Protein AF-X0Y0Y4-F1 (afdb_monomer)

Solvent-accessible surface area (backbone atoms only — not comparable to full-atom values): 5063 Å² total; per-residue (Å²): 108,72,67,56,55,52,51,52,52,54,49,50,54,50,53,56,53,49,54,54,49,59,39,63,70,38,68,92,44,43,68,62,48,50,50,53,52,51,51,52,50,52,51,51,51,52,50,48,51,53,54,44,50,51,36,47,73,76,65,34,72,67,57,36,52,52,50,55,51,50,51,52,53,53,50,50,51,52,44,69,75,66,62,75,76,79,81,74,124

InterPro domains:
  IPR011701 Major facilitator superfamily [PF07690] (1-86)
  IPR020846 Major facilitator superfamily domain [PS50850] (1-89)
  IPR036259 MFS transporter superfamily [G3DSA:1.20.1250.20] (1-89)
  IPR036259 MFS transporter superfamily [SSF103473] (1-85)

Mean predicted aligned error: 4.73 Å

Secondary structure (DSSP, 8-state):
-HHHHHHHHHHHHHHHHHHHHHHHH-GGGHHHHHHHHHHHHHHHHHHHHHHHHHHHHHS-HHHHHHHHHHHHHHHHHHHHHHPPPTT--

Organism: NCBI:txid412755

Structure (mmCIF, N/CA/C/O backbone):
data_AF-X0Y0Y4-F1
#
_entry.id   AF-X0Y0Y4-F1
#
loop_
_atom_site.group_PDB
_atom_site.id
_atom_site.type_symbol
_atom_site.label_atom_id
_atom_site.label_alt_id
_atom_site.label_comp_id
_atom_site.label_asym_id
_atom_site.label_entity_id
_atom_site.label_seq_id
_atom_site.pdbx_PDB_ins_code
_atom_site.Cartn_x
_atom_site.Cartn_y
_atom_site.Cartn_z
_atom_site.occupancy
_atom_site.B_iso_or_equiv
_atom_site.auth_seq_id
_atom_site.auth_comp_id
_atom_site.auth_asym_id
_atom_site.auth_atom_id
_atom_site.pdbx_PDB_model_num
ATOM 1 N N . ILE A 1 1 ? 7.112 13.236 -12.551 1.00 79.94 1 ILE A N 1
ATOM 2 C CA . ILE A 1 1 ? 6.819 14.241 -11.495 1.00 79.94 1 ILE A CA 1
ATOM 3 C C . ILE A 1 1 ? 5.314 14.412 -11.288 1.00 79.94 1 ILE A C 1
ATOM 5 O O . ILE A 1 1 ? 4.851 14.074 -10.212 1.00 79.94 1 ILE A O 1
ATOM 9 N N . VAL A 1 2 ? 4.528 14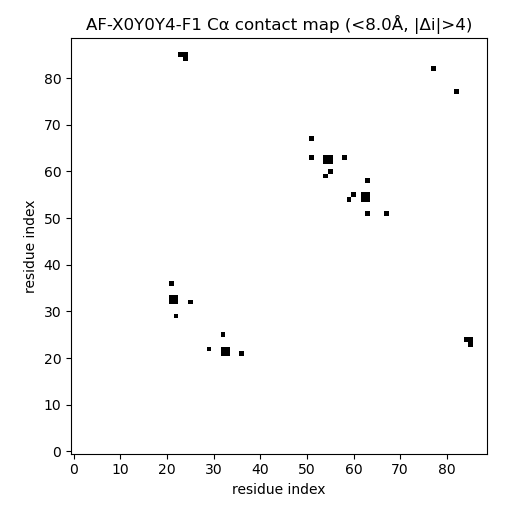.820 -12.295 1.00 93.25 2 VAL A N 1
ATOM 10 C CA . VAL A 1 2 ? 3.055 14.960 -12.156 1.00 93.25 2 VAL A CA 1
ATOM 11 C C . VAL A 1 2 ? 2.381 13.674 -11.656 1.00 93.25 2 VAL A C 1
ATOM 13 O O . VAL A 1 2 ? 1.614 13.717 -10.703 1.00 93.25 2 VAL A O 1
ATOM 16 N N . LEU A 1 3 ? 2.746 12.513 -12.213 1.00 87.62 3 LEU A N 1
ATOM 17 C CA . LEU A 1 3 ? 2.226 11.211 -11.766 1.00 87.62 3 LEU A CA 1
ATOM 18 C C . LEU A 1 3 ? 2.502 10.914 -10.284 1.00 87.62 3 LEU A C 1
ATOM 20 O O . LEU A 1 3 ? 1.667 10.309 -9.623 1.00 87.62 3 LEU A O 1
ATOM 24 N N . ALA A 1 4 ? 3.641 11.365 -9.747 1.00 89.19 4 ALA A N 1
ATOM 25 C CA . ALA A 1 4 ? 3.967 11.175 -8.337 1.00 89.19 4 ALA A CA 1
ATOM 26 C C . ALA A 1 4 ? 3.060 12.029 -7.439 1.00 89.19 4 ALA A C 1
ATOM 28 O O . ALA A 1 4 ? 2.569 11.536 -6.432 1.00 89.19 4 ALA A O 1
ATOM 29 N N . PHE A 1 5 ? 2.760 13.272 -7.835 1.00 94.00 5 PHE A N 1
ATOM 30 C CA . PHE A 1 5 ? 1.800 14.116 -7.113 1.00 94.00 5 PHE A CA 1
ATOM 31 C C . PHE A 1 5 ? 0.394 13.523 -7.117 1.00 94.00 5 PHE A C 1
ATOM 33 O O . PHE A 1 5 ? -0.263 13.489 -6.079 1.00 94.00 5 PHE A O 1
ATOM 40 N N . VAL A 1 6 ? -0.045 13.011 -8.266 1.00 94.62 6 VAL A N 1
ATOM 41 C CA . VAL A 1 6 ? -1.341 12.339 -8.397 1.00 94.62 6 VAL A CA 1
ATOM 42 C C . VAL A 1 6 ? -1.391 11.086 -7.513 1.00 94.62 6 VAL A C 1
ATOM 44 O O . VAL A 1 6 ? -2.351 10.899 -6.768 1.00 94.62 6 VAL A O 1
ATOM 47 N N . ALA A 1 7 ? -0.336 10.267 -7.518 1.00 90.56 7 ALA A N 1
ATOM 48 C CA . ALA A 1 7 ? -0.238 9.093 -6.653 1.00 90.56 7 ALA A CA 1
ATOM 49 C C . ALA A 1 7 ? -0.276 9.464 -5.161 1.00 90.56 7 ALA A C 1
ATOM 51 O O . ALA A 1 7 ? -1.013 8.840 -4.396 1.00 90.56 7 ALA A O 1
ATOM 52 N N . CYS A 1 8 ? 0.456 10.502 -4.744 1.00 93.12 8 CYS A N 1
ATOM 53 C CA . CYS A 1 8 ? 0.420 11.005 -3.370 1.00 93.12 8 CYS A CA 1
ATOM 54 C C . CYS A 1 8 ? -0.982 11.485 -2.974 1.00 93.12 8 CYS A C 1
ATOM 56 O O . CYS A 1 8 ? -1.449 11.153 -1.885 1.00 93.12 8 CYS A O 1
ATOM 58 N N . LEU A 1 9 ? -1.670 12.208 -3.862 1.00 95.62 9 LEU A N 1
ATOM 59 C CA . LEU A 1 9 ? -3.028 12.695 -3.621 1.00 95.62 9 LEU A CA 1
ATOM 60 C C . LEU A 1 9 ? -4.001 11.532 -3.370 1.00 95.62 9 LEU A C 1
ATOM 62 O O . LEU A 1 9 ? -4.684 11.505 -2.346 1.00 95.62 9 LEU A O 1
ATOM 66 N N . PHE A 1 10 ? -4.023 10.537 -4.261 1.00 94.06 10 PHE A N 1
ATOM 67 C CA . PHE A 1 10 ? -4.889 9.365 -4.103 1.00 94.06 10 PHE A CA 1
ATOM 68 C C . PHE A 1 10 ? -4.517 8.512 -2.888 1.00 94.06 10 PHE A C 1
ATOM 70 O O . PHE A 1 10 ? -5.398 7.986 -2.208 1.00 94.06 10 PHE A O 1
ATOM 77 N N . THR A 1 11 ? -3.226 8.409 -2.573 1.00 92.00 11 THR A N 1
ATOM 78 C CA . THR A 1 11 ? -2.759 7.705 -1.372 1.00 92.00 11 THR A CA 1
ATOM 79 C C . THR A 1 11 ? -3.240 8.405 -0.101 1.00 92.00 11 THR A C 1
ATOM 81 O O . THR A 1 11 ? -3.676 7.729 0.830 1.00 92.00 11 THR A O 1
ATOM 84 N N . GLY A 1 12 ? -3.233 9.741 -0.075 1.00 93.44 12 GLY A N 1
ATOM 85 C CA . GLY A 1 12 ? -3.779 10.537 1.025 1.00 93.44 12 GLY A CA 1
ATOM 86 C C . GLY A 1 12 ? -5.268 10.272 1.241 1.00 93.44 12 GLY A C 1
ATOM 87 O O . GLY A 1 12 ? -5.662 9.880 2.339 1.00 93.44 12 GLY A O 1
ATOM 88 N N . PHE A 1 13 ? -6.074 10.379 0.178 1.00 94.94 13 PHE A N 1
ATOM 89 C CA . PHE A 1 13 ? -7.509 10.075 0.246 1.00 94.94 13 PHE A CA 1
ATOM 90 C C . PHE A 1 13 ? -7.781 8.656 0.752 1.00 94.94 13 PHE A C 1
ATOM 92 O O . PHE A 1 13 ? -8.565 8.470 1.684 1.00 94.94 13 PHE A O 1
ATOM 99 N N . ARG A 1 14 ? -7.094 7.658 0.183 1.00 93.31 14 ARG A N 1
ATOM 100 C CA . ARG A 1 14 ? -7.219 6.257 0.598 1.00 93.31 14 ARG A CA 1
ATOM 101 C C . ARG A 1 14 ? -6.863 6.075 2.074 1.00 93.31 14 ARG A C 1
ATOM 103 O O . ARG A 1 14 ? -7.586 5.386 2.786 1.00 93.31 14 ARG A O 1
ATOM 110 N N . SER A 1 15 ? -5.743 6.639 2.524 1.00 91.75 15 SER A N 1
ATOM 111 C CA . SER A 1 15 ? -5.240 6.454 3.891 1.00 91.75 15 SER A CA 1
ATOM 112 C C . SER A 1 15 ? -6.213 7.007 4.934 1.00 91.75 15 SER A C 1
ATOM 114 O O . SER A 1 15 ? -6.563 6.316 5.898 1.00 91.75 15 SER A O 1
ATOM 116 N N . SER A 1 16 ? -6.718 8.221 4.702 1.00 93.00 16 SER A N 1
ATOM 117 C CA . SER A 1 16 ? -7.711 8.845 5.575 1.00 93.00 16 SER A CA 1
ATOM 118 C C . SER A 1 16 ? -9.016 8.049 5.606 1.00 93.00 16 SER A C 1
ATOM 120 O O . SER A 1 16 ? -9.474 7.693 6.690 1.00 93.00 16 SER A O 1
ATOM 122 N N . ALA A 1 17 ? -9.571 7.697 4.441 1.00 91.81 17 ALA A N 1
ATOM 123 C CA . ALA A 1 17 ? -10.814 6.928 4.359 1.00 91.81 17 ALA A CA 1
ATOM 124 C C . ALA A 1 17 ? -10.694 5.548 5.029 1.00 91.81 17 ALA A C 1
ATOM 126 O O . ALA A 1 17 ? -11.567 5.152 5.798 1.00 91.81 17 ALA A O 1
ATOM 127 N N . ASN A 1 18 ? -9.582 4.841 4.802 1.00 90.88 18 ASN A N 1
ATOM 128 C CA . ASN A 1 18 ? -9.328 3.540 5.415 1.00 90.88 18 ASN A CA 1
ATOM 129 C C . ASN A 1 18 ? -9.289 3.624 6.948 1.00 90.88 18 ASN A C 1
ATOM 131 O O . ASN A 1 18 ? -9.812 2.743 7.626 1.00 90.88 18 ASN A O 1
ATOM 135 N N . THR A 1 19 ? -8.650 4.655 7.502 1.00 90.31 19 THR A N 1
ATOM 136 C CA . THR A 1 19 ? -8.522 4.813 8.959 1.00 90.31 19 THR A CA 1
ATOM 137 C C . THR A 1 19 ? -9.882 5.080 9.602 1.00 90.31 19 THR A C 1
ATOM 139 O O . THR A 1 19 ? -10.218 4.431 10.591 1.00 90.31 19 THR A O 1
ATOM 142 N N . SER A 1 20 ? -10.693 5.961 9.005 1.00 90.50 20 SER A N 1
ATOM 143 C CA . SER A 1 20 ? -12.065 6.211 9.465 1.00 90.50 20 SER A CA 1
ATOM 144 C C . SER A 1 20 ? -12.911 4.938 9.431 1.00 90.50 20 SER A C 1
ATOM 146 O O . SER A 1 20 ? -13.474 4.560 10.456 1.00 90.50 20 SER A O 1
ATOM 148 N N . LEU A 1 21 ? -12.904 4.213 8.306 1.00 89.00 21 LEU A N 1
ATOM 149 C CA . LEU A 1 21 ? -13.675 2.976 8.155 1.00 89.00 21 LEU A CA 1
ATOM 150 C C . LEU A 1 21 ? -13.283 1.916 9.191 1.00 89.00 21 LEU A C 1
ATOM 152 O O . LEU A 1 21 ? -14.139 1.281 9.798 1.00 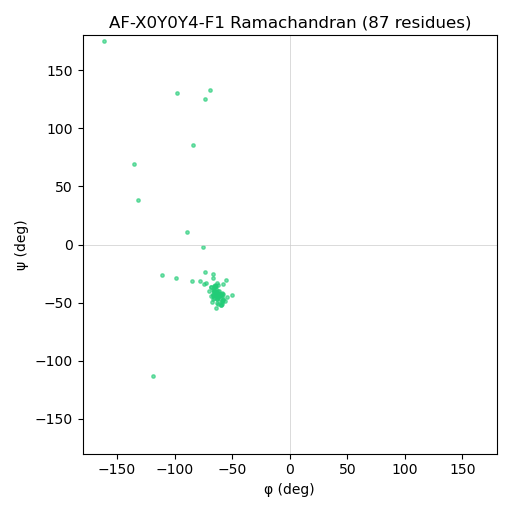89.00 21 LEU A O 1
ATOM 156 N N . THR A 1 22 ? -11.983 1.751 9.436 1.00 87.44 22 THR A N 1
ATOM 157 C CA . THR A 1 22 ? -11.475 0.762 10.398 1.00 87.44 22 THR A CA 1
ATOM 158 C C . THR A 1 22 ? -11.968 1.052 11.826 1.00 87.44 22 THR A C 1
ATOM 160 O O . THR A 1 22 ? -12.245 0.131 12.596 1.00 87.44 22 THR A O 1
ATOM 163 N N . LEU A 1 23 ? -12.106 2.331 12.193 1.00 86.88 23 LEU A N 1
ATOM 164 C CA . LEU A 1 23 ? -12.624 2.747 13.501 1.00 86.88 23 LEU A CA 1
ATOM 165 C C . LEU A 1 23 ? -14.150 2.636 13.602 1.00 86.88 23 LEU A C 1
ATOM 167 O O . LEU A 1 23 ? -14.672 2.374 14.689 1.00 86.88 23 LEU A O 1
ATOM 171 N N . GLU A 1 24 ? -14.856 2.833 12.490 1.00 88.19 24 GLU A N 1
ATOM 172 C CA . GLU A 1 24 ? -16.311 2.678 12.399 1.00 88.19 24 GLU A CA 1
ATOM 173 C C . GLU A 1 24 ? -16.741 1.209 12.428 1.00 88.19 24 GLU A C 1
ATOM 175 O O . GLU A 1 24 ? -17.767 0.892 13.024 1.00 88.19 24 GLU A O 1
ATOM 180 N N . GLN A 1 25 ? -15.935 0.299 11.871 1.00 85.81 25 GLN A N 1
ATOM 181 C CA . GLN A 1 25 ? -16.220 -1.140 11.869 1.00 85.81 25 GLN A CA 1
ATOM 182 C C . GLN A 1 25 ? -16.191 -1.777 13.268 1.00 85.81 25 GLN A C 1
ATOM 184 O O . GLN A 1 25 ? -16.882 -2.768 13.500 1.00 85.81 25 GLN A O 1
ATOM 189 N N . VAL A 1 26 ? -15.406 -1.237 14.210 1.00 86.38 26 VAL A N 1
ATOM 190 C CA . VAL A 1 26 ? -15.270 -1.803 15.567 1.00 86.38 26 VAL A CA 1
ATOM 191 C C . VAL A 1 26 ? -15.342 -0.704 16.641 1.00 86.38 26 VAL A C 1
ATOM 193 O O . VAL A 1 26 ? -14.355 -0.418 17.330 1.00 86.38 26 VAL A O 1
ATOM 196 N N . PRO A 1 27 ? -16.519 -0.080 16.848 1.00 82.88 27 PRO A N 1
ATOM 197 C CA . PRO A 1 27 ? -16.649 1.103 17.697 1.00 82.88 27 PRO A CA 1
ATOM 198 C C . PRO A 1 27 ? -16.388 0.822 19.184 1.00 82.88 27 PRO A C 1
ATOM 200 O O . PRO A 1 27 ? -15.966 1.726 19.901 1.00 82.88 27 PRO A O 1
ATOM 203 N N . ALA A 1 28 ? -16.581 -0.419 19.642 1.00 87.50 28 ALA A N 1
ATOM 204 C CA . ALA A 1 28 ? -16.321 -0.831 21.023 1.00 87.50 28 ALA A CA 1
ATOM 205 C C . ALA A 1 28 ? -14.820 -0.951 21.359 1.00 87.50 28 ALA A C 1
ATOM 207 O O . ALA A 1 28 ? -14.438 -0.837 22.521 1.00 87.50 28 ALA A O 1
ATOM 208 N N . TYR A 1 29 ? -13.960 -1.153 20.353 1.00 88.44 29 TYR A N 1
ATOM 209 C CA . TYR A 1 29 ? -12.541 -1.478 20.534 1.00 88.44 29 TYR A CA 1
ATOM 210 C C . TYR A 1 29 ? -11.624 -0.608 19.659 1.00 88.44 29 TYR A C 1
ATOM 212 O O . TYR A 1 29 ? -10.609 -1.068 19.138 1.00 88.44 29 TYR A O 1
ATOM 220 N N . ARG A 1 30 ? -11.963 0.680 19.511 1.00 86.00 30 ARG A N 1
ATOM 221 C CA . ARG A 1 30 ? -11.243 1.638 18.647 1.00 86.00 30 ARG A CA 1
ATOM 222 C C . ARG A 1 30 ? -9.727 1.650 18.871 1.00 86.00 30 ARG A C 1
ATOM 224 O O . ARG A 1 30 ? -8.968 1.659 17.909 1.00 86.00 30 ARG A O 1
ATOM 231 N N . GLY A 1 31 ? -9.284 1.620 20.131 1.00 89.81 31 GLY A N 1
ATOM 232 C CA . GLY A 1 31 ? -7.859 1.666 20.479 1.00 89.81 31 GLY A CA 1
ATOM 233 C C . GLY A 1 31 ? -7.082 0.414 20.060 1.00 89.81 31 GLY A C 1
ATOM 234 O O . GLY A 1 31 ? -6.043 0.521 19.414 1.00 89.81 31 GLY A O 1
ATOM 235 N N . THR A 1 32 ? -7.586 -0.781 20.380 1.00 92.81 32 THR A N 1
ATOM 236 C CA . THR A 1 32 ? -6.9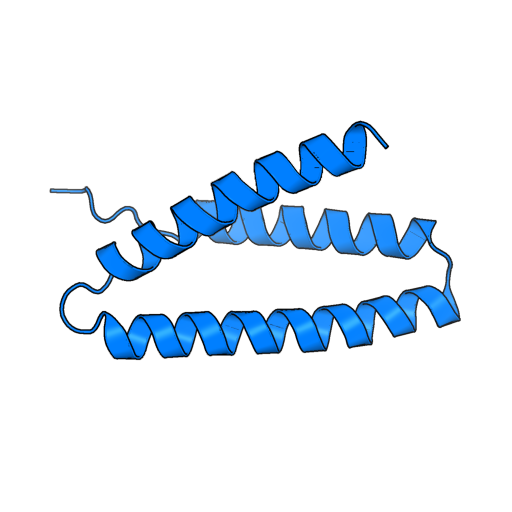26 -2.041 19.992 1.00 92.81 32 THR A CA 1
ATOM 237 C C . THR A 1 32 ? -6.981 -2.259 18.486 1.00 92.81 32 THR A C 1
ATOM 239 O O . THR A 1 32 ? -5.992 -2.709 17.906 1.00 92.81 32 THR A O 1
ATOM 242 N N . MET A 1 33 ? -8.083 -1.875 17.836 1.00 91.88 33 MET A N 1
ATOM 243 C CA . MET A 1 33 ? -8.193 -1.932 16.383 1.00 91.88 33 MET A CA 1
ATOM 244 C C . MET A 1 33 ? -7.206 -0.969 15.704 1.00 91.88 33 MET A C 1
ATOM 246 O O . MET A 1 33 ? -6.531 -1.365 14.758 1.00 91.88 33 MET A O 1
ATOM 250 N N . MET A 1 34 ? -7.018 0.251 16.219 1.00 91.00 34 MET A N 1
ATOM 251 C CA . MET A 1 34 ? -6.002 1.166 15.684 1.00 91.00 34 MET A CA 1
ATOM 252 C C . MET A 1 34 ? -4.579 0.597 15.816 1.00 91.00 34 MET A C 1
ATOM 254 O O . MET A 1 34 ? -3.782 0.692 14.880 1.00 91.00 34 MET A O 1
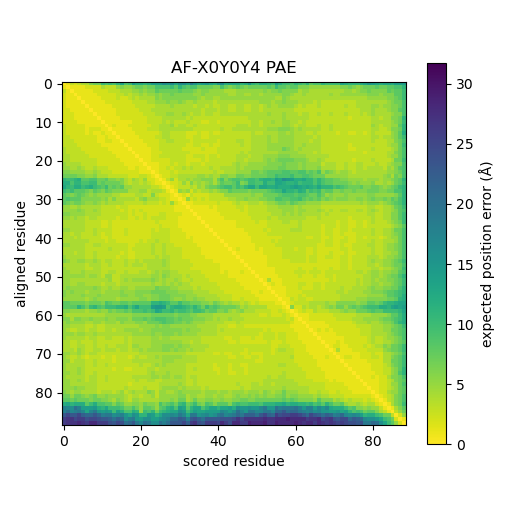ATOM 258 N N . SER A 1 35 ? -4.257 -0.050 16.940 1.00 94.00 35 SER A N 1
ATOM 259 C CA . SER A 1 35 ? -2.963 -0.725 17.120 1.00 94.00 35 SER A CA 1
ATOM 260 C C . SER A 1 35 ? -2.772 -1.885 16.143 1.00 94.00 35 SER A C 1
ATOM 262 O O . SER A 1 35 ? -1.710 -1.999 15.535 1.00 94.00 35 SER A O 1
ATOM 264 N N . ALA A 1 36 ? -3.792 -2.725 15.946 1.00 93.75 36 ALA A N 1
ATOM 265 C CA . ALA A 1 36 ? -3.734 -3.832 14.991 1.00 93.75 36 ALA A CA 1
ATOM 266 C C . ALA A 1 36 ? -3.618 -3.337 13.537 1.00 93.75 36 ALA A C 1
ATOM 268 O O . ALA A 1 36 ? -2.845 -3.892 12.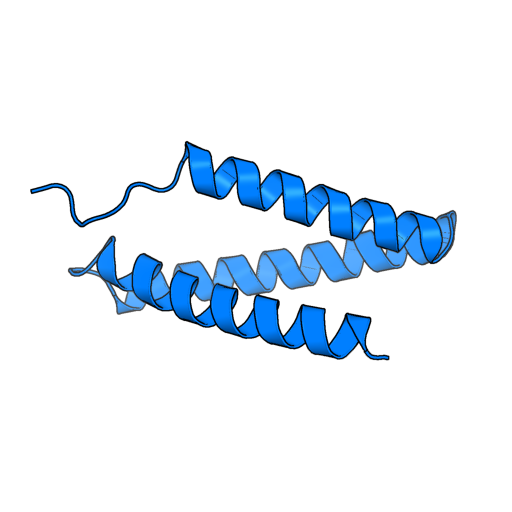750 1.00 93.75 36 ALA A O 1
ATOM 269 N N . HIS A 1 37 ? -4.325 -2.257 13.193 1.00 92.69 37 HIS A N 1
ATOM 270 C CA . HIS A 1 37 ? -4.200 -1.577 11.903 1.00 92.69 37 HIS A CA 1
ATOM 271 C C . HIS A 1 37 ? -2.774 -1.060 11.681 1.00 92.69 37 HIS A C 1
ATOM 273 O O . HIS A 1 37 ? -2.155 -1.363 10.661 1.00 92.69 37 HIS A O 1
ATOM 279 N N . THR A 1 38 ? -2.214 -0.379 12.679 1.00 93.81 38 THR A N 1
ATOM 280 C CA . THR A 1 38 ? -0.850 0.163 12.637 1.00 93.81 38 THR A CA 1
ATOM 281 C C . THR A 1 38 ? 0.200 -0.949 12.539 1.00 93.81 38 THR A C 1
ATOM 283 O O . THR A 1 38 ? 1.133 -0.859 11.742 1.00 93.81 38 THR A O 1
ATOM 286 N N . ALA A 1 39 ? 0.041 -2.039 13.296 1.00 96.56 39 ALA A N 1
ATOM 287 C CA . ALA A 1 39 ? 0.924 -3.202 13.216 1.00 96.56 39 ALA A CA 1
ATOM 288 C C . ALA A 1 39 ? 0.893 -3.834 11.815 1.00 96.56 39 ALA A C 1
ATOM 290 O O . ALA A 1 39 ? 1.943 -4.114 11.236 1.00 96.56 39 ALA A O 1
ATOM 291 N N . SER A 1 40 ? -0.302 -3.986 11.238 1.00 94.81 40 SER A N 1
ATOM 292 C CA . SER A 1 40 ? -0.483 -4.499 9.874 1.00 94.81 40 SER A CA 1
ATOM 293 C C . SER A 1 40 ? 0.167 -3.585 8.834 1.00 94.81 40 SER A C 1
ATOM 295 O O . SER A 1 40 ? 0.812 -4.072 7.904 1.00 94.81 40 SER A O 1
ATOM 297 N N . TRP A 1 41 ? 0.057 -2.264 9.013 1.00 94.00 41 TRP A N 1
ATOM 298 C CA . TRP A 1 41 ? 0.736 -1.281 8.171 1.00 94.00 41 TRP A CA 1
ATOM 299 C C . TRP A 1 41 ? 2.253 -1.474 8.204 1.00 94.00 41 TRP A C 1
ATOM 301 O O . TRP A 1 41 ? 2.873 -1.627 7.152 1.00 94.00 41 TRP A O 1
ATOM 311 N N . TYR A 1 42 ? 2.853 -1.547 9.395 1.00 96.25 42 TYR A N 1
ATOM 312 C CA . TYR A 1 42 ? 4.299 -1.726 9.518 1.00 96.25 42 TYR A CA 1
ATOM 313 C C . TYR A 1 42 ? 4.790 -3.052 8.935 1.00 96.25 42 TYR A C 1
ATOM 315 O O . TYR A 1 42 ? 5.791 -3.056 8.215 1.00 96.25 42 TYR A O 1
ATOM 323 N N . ILE A 1 43 ? 4.064 -4.152 9.150 1.00 96.69 43 ILE A N 1
ATOM 324 C CA . ILE A 1 43 ? 4.373 -5.444 8.519 1.00 96.69 43 ILE A CA 1
ATOM 325 C C . ILE A 1 43 ? 4.358 -5.307 6.992 1.00 96.69 43 ILE A C 1
ATOM 327 O O . ILE A 1 43 ? 5.312 -5.717 6.329 1.00 96.69 43 ILE A O 1
ATOM 331 N N . GLY A 1 44 ? 3.322 -4.675 6.434 1.00 94.06 44 GLY A N 1
ATOM 332 C CA . GLY A 1 44 ? 3.226 -4.414 4.999 1.00 94.06 44 GLY A CA 1
ATOM 333 C C . GLY A 1 44 ? 4.393 -3.577 4.473 1.00 94.06 44 GLY A C 1
ATOM 334 O O . GLY A 1 44 ? 4.982 -3.924 3.450 1.00 94.06 44 GLY A O 1
ATOM 335 N N . THR A 1 45 ? 4.785 -2.517 5.188 1.00 94.38 45 THR A N 1
ATOM 336 C CA . THR A 1 45 ? 5.930 -1.680 4.788 1.00 94.38 45 THR A CA 1
ATOM 337 C C . THR A 1 45 ? 7.257 -2.433 4.840 1.00 94.38 45 THR A C 1
ATOM 339 O O . THR A 1 45 ? 8.067 -2.290 3.926 1.00 94.38 45 THR A O 1
ATOM 342 N N . ALA A 1 46 ? 7.470 -3.270 5.859 1.00 96.50 46 ALA A N 1
ATOM 343 C CA . ALA A 1 46 ? 8.688 -4.057 6.004 1.00 96.50 46 ALA A CA 1
ATOM 344 C C . ALA A 1 46 ? 8.799 -5.115 4.896 1.00 96.50 46 ALA A C 1
ATOM 346 O O . ALA A 1 46 ? 9.834 -5.214 4.237 1.00 96.50 46 ALA A O 1
ATOM 347 N N . LEU A 1 47 ? 7.712 -5.851 4.637 1.00 95.06 47 LEU A N 1
ATOM 348 C CA . LEU A 1 47 ? 7.654 -6.834 3.554 1.00 95.06 47 LEU A CA 1
ATOM 349 C C . LEU A 1 47 ? 7.792 -6.177 2.180 1.00 95.06 47 LEU A C 1
ATOM 351 O O . LEU A 1 47 ? 8.530 -6.680 1.338 1.00 95.06 47 LEU A O 1
ATOM 355 N N . GLY A 1 48 ? 7.129 -5.041 1.960 1.00 93.31 48 GLY A N 1
ATOM 356 C CA . GLY A 1 48 ? 7.215 -4.286 0.713 1.00 93.31 48 GLY A CA 1
ATOM 357 C C . GLY A 1 48 ? 8.623 -3.757 0.445 1.00 93.31 48 GLY A C 1
ATOM 358 O O . GLY A 1 48 ? 9.109 -3.870 -0.677 1.00 93.31 48 GLY A O 1
ATOM 359 N N . ALA A 1 49 ? 9.310 -3.239 1.467 1.00 93.81 49 ALA A N 1
ATOM 360 C CA . ALA A 1 49 ? 10.695 -2.790 1.343 1.00 93.81 49 ALA A CA 1
ATOM 361 C C . ALA A 1 49 ? 11.654 -3.960 1.081 1.00 93.81 49 ALA A C 1
ATOM 363 O O . ALA A 1 49 ? 12.527 -3.856 0.219 1.00 93.81 49 ALA A O 1
ATOM 364 N N . TRP A 1 50 ? 11.471 -5.084 1.780 1.00 94.12 50 TRP A N 1
ATOM 365 C CA . TRP A 1 50 ? 12.290 -6.280 1.591 1.00 94.12 50 TRP A CA 1
ATOM 366 C C . TRP A 1 50 ? 12.116 -6.885 0.192 1.00 94.12 50 TRP A C 1
ATOM 368 O O . TRP A 1 50 ? 13.094 -7.028 -0.543 1.00 94.12 50 TRP A O 1
ATOM 378 N N . LEU A 1 51 ? 10.877 -7.178 -0.214 1.00 93.88 51 LEU A N 1
ATOM 379 C CA . LEU A 1 51 ? 10.577 -7.742 -1.534 1.00 93.88 51 LEU A CA 1
ATOM 380 C C . LEU A 1 51 ? 10.890 -6.753 -2.660 1.00 93.88 51 LEU A C 1
ATOM 382 O O . LEU A 1 51 ? 11.435 -7.149 -3.688 1.00 93.88 51 LEU A O 1
ATOM 386 N N . GLY A 1 52 ? 10.600 -5.466 -2.465 1.00 93.12 52 GLY A N 1
ATOM 387 C CA . GLY A 1 52 ? 10.921 -4.422 -3.435 1.00 93.12 52 GLY A CA 1
ATOM 388 C C . GLY A 1 52 ? 12.429 -4.260 -3.635 1.00 93.12 52 GLY A C 1
ATOM 389 O O . GLY A 1 52 ? 12.896 -4.192 -4.770 1.00 93.12 52 GLY A O 1
ATOM 390 N N . GLY A 1 53 ? 13.207 -4.285 -2.550 1.00 93.19 53 GLY A N 1
ATOM 391 C CA . GLY A 1 53 ? 14.668 -4.290 -2.614 1.00 93.19 53 GLY A CA 1
ATOM 392 C C . GLY A 1 53 ? 15.219 -5.518 -3.343 1.00 93.19 53 GLY A C 1
ATOM 393 O O . GLY A 1 53 ? 16.090 -5.380 -4.199 1.00 93.19 53 GLY A O 1
ATOM 394 N N . LEU A 1 54 ? 1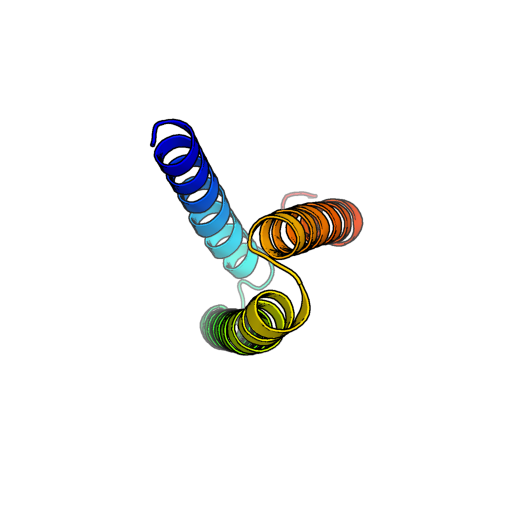4.669 -6.708 -3.076 1.00 93.81 54 LEU A N 1
ATOM 395 C CA . LEU A 1 54 ? 15.041 -7.932 -3.795 1.00 93.81 54 LEU A CA 1
ATOM 396 C C . LEU A 1 54 ? 14.719 -7.853 -5.294 1.00 93.81 54 LEU A C 1
ATOM 398 O O . LEU A 1 54 ? 15.554 -8.226 -6.116 1.00 93.81 54 LEU A O 1
ATOM 402 N N . MET A 1 55 ? 13.549 -7.330 -5.671 1.00 93.00 55 MET A N 1
ATOM 403 C CA . MET A 1 55 ? 13.196 -7.162 -7.086 1.00 93.00 55 MET A CA 1
ATOM 404 C C . MET A 1 55 ? 14.109 -6.174 -7.808 1.00 93.00 55 MET A C 1
ATOM 406 O O . MET A 1 55 ? 14.436 -6.404 -8.970 1.00 93.00 55 MET A O 1
ATOM 410 N N . LEU A 1 56 ? 14.545 -5.110 -7.129 1.00 91.88 56 LEU A N 1
ATOM 411 C CA . LEU A 1 56 ? 15.525 -4.171 -7.676 1.00 91.88 56 LEU A CA 1
ATOM 412 C C . LEU A 1 56 ? 16.896 -4.815 -7.903 1.00 91.88 56 LEU A C 1
ATOM 414 O O . LEU A 1 56 ? 17.573 -4.451 -8.854 1.00 91.88 56 LEU A O 1
ATOM 418 N N . LEU A 1 57 ? 17.305 -5.753 -7.044 1.00 93.94 57 LEU A N 1
ATOM 419 C CA . LEU A 1 57 ? 18.592 -6.443 -7.172 1.00 93.94 57 LEU A CA 1
ATOM 420 C C . LEU A 1 57 ? 18.610 -7.478 -8.304 1.00 93.94 57 LEU A C 1
ATOM 422 O O . LEU A 1 57 ? 19.666 -7.708 -8.887 1.00 93.94 57 LEU A O 1
ATOM 426 N N . TRP A 1 58 ? 17.486 -8.150 -8.569 1.00 93.38 58 TRP A N 1
ATOM 427 C CA . TRP A 1 58 ? 17.428 -9.266 -9.527 1.00 93.38 58 TRP A CA 1
ATOM 428 C C . TRP A 1 58 ? 16.901 -8.894 -10.910 1.00 93.38 58 TRP A C 1
ATOM 430 O O . TRP A 1 58 ? 17.244 -9.562 -11.882 1.00 93.38 58 TRP A O 1
ATOM 440 N N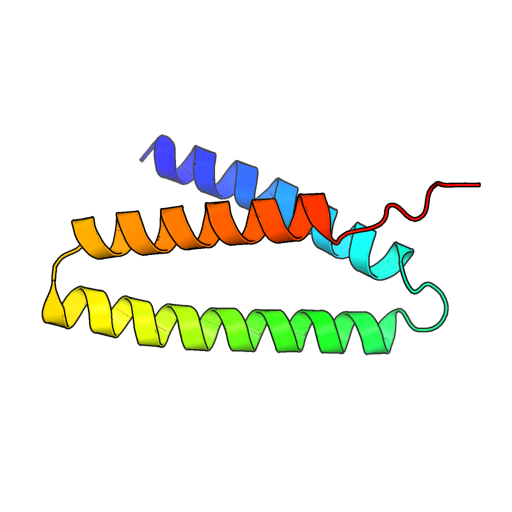 . TYR A 1 59 ? 16.042 -7.881 -10.989 1.00 88.50 59 TYR A N 1
ATOM 441 C CA . TYR A 1 59 ? 15.432 -7.432 -12.234 1.00 88.50 59 TYR A CA 1
ATOM 442 C C . TYR A 1 59 ? 15.847 -5.980 -12.483 1.00 88.50 59 TYR A C 1
ATOM 444 O O . TYR A 1 59 ? 17.020 -5.721 -12.695 1.00 88.50 59 TYR A O 1
ATOM 452 N N . ASP A 1 60 ? 14.903 -5.039 -12.426 1.00 92.69 60 ASP A N 1
ATOM 453 C CA . ASP A 1 60 ? 15.109 -3.613 -12.677 1.00 92.69 60 ASP A CA 1
ATOM 454 C C . ASP A 1 60 ? 13.947 -2.799 -12.076 1.00 92.69 60 ASP A C 1
ATOM 456 O O . ASP A 1 60 ? 12.919 -3.341 -11.650 1.00 92.69 60 ASP A O 1
ATOM 460 N N . TYR A 1 61 ? 14.040 -1.467 -12.141 1.00 88.25 61 TYR A N 1
ATOM 461 C CA . TYR A 1 61 ? 12.970 -0.544 -11.732 1.00 88.25 61 TYR A CA 1
ATOM 462 C C . TYR A 1 61 ? 11.622 -0.783 -12.431 1.00 88.25 61 TYR A C 1
ATOM 464 O O . TYR A 1 61 ? 10.571 -0.530 -11.839 1.00 88.25 61 TYR A O 1
ATOM 472 N N . SER A 1 62 ? 11.628 -1.278 -13.673 1.00 90.69 62 SER A N 1
ATOM 473 C CA . SER A 1 62 ? 10.391 -1.592 -14.403 1.00 90.69 62 SER A CA 1
ATOM 474 C C . SER A 1 62 ? 9.626 -2.743 -13.737 1.00 90.69 62 SER A C 1
ATOM 476 O O . SER A 1 62 ? 8.429 -2.629 -13.466 1.00 90.69 62 SER A O 1
ATOM 478 N N . ALA A 1 63 ? 10.334 -3.820 -13.381 1.00 89.88 63 ALA A N 1
ATOM 479 C CA . ALA A 1 63 ? 9.748 -4.975 -12.706 1.00 89.88 63 ALA A CA 1
ATOM 480 C C . ALA A 1 63 ? 9.203 -4.607 -11.316 1.00 89.88 63 ALA A C 1
ATOM 482 O O . ALA A 1 63 ? 8.112 -5.048 -10.950 1.00 89.88 63 ALA A O 1
ATOM 483 N N . LEU A 1 64 ? 9.910 -3.738 -10.581 1.00 92.56 64 LEU A N 1
ATOM 484 C CA . LEU A 1 64 ? 9.427 -3.184 -9.313 1.00 92.56 64 LEU A CA 1
ATOM 485 C C . LEU A 1 64 ? 8.094 -2.440 -9.495 1.00 92.56 64 LEU A C 1
ATOM 487 O O . LEU A 1 64 ? 7.156 -2.657 -8.729 1.00 92.56 64 LEU A O 1
ATOM 491 N N . GLY A 1 65 ? 8.000 -1.576 -10.509 1.00 89.94 65 GLY A N 1
ATOM 492 C CA . GLY A 1 65 ? 6.783 -0.814 -10.795 1.00 89.94 65 GLY A CA 1
ATOM 493 C C . GLY A 1 65 ? 5.582 -1.715 -11.091 1.00 89.94 65 GLY A C 1
ATOM 494 O O . GLY A 1 65 ? 4.498 -1.492 -10.550 1.00 89.94 65 GLY A O 1
ATOM 495 N N . ILE A 1 66 ? 5.785 -2.770 -11.886 1.00 91.81 66 ILE A N 1
ATOM 496 C CA . ILE A 1 66 ? 4.740 -3.754 -12.207 1.00 91.81 66 ILE A CA 1
ATOM 497 C C . ILE A 1 66 ? 4.299 -4.509 -10.949 1.00 91.81 66 ILE A C 1
ATOM 499 O O . ILE A 1 66 ? 3.100 -4.667 -10.724 1.00 91.81 66 ILE A O 1
ATOM 503 N N . ALA A 1 67 ? 5.233 -4.935 -10.099 1.00 91.94 67 ALA A N 1
ATOM 504 C CA . ALA A 1 67 ? 4.903 -5.653 -8.870 1.00 91.94 67 ALA A CA 1
ATOM 505 C C . ALA A 1 67 ? 4.162 -4.778 -7.847 1.00 91.94 67 ALA A C 1
ATOM 507 O O . ALA A 1 67 ? 3.157 -5.207 -7.275 1.00 91.94 67 ALA A O 1
ATOM 508 N N . LEU A 1 68 ? 4.600 -3.534 -7.642 1.00 91.12 68 LEU A N 1
ATOM 509 C CA . LEU A 1 68 ? 3.916 -2.593 -6.749 1.00 91.12 68 LEU A CA 1
ATOM 510 C C . LEU A 1 68 ? 2.526 -2.215 -7.284 1.00 91.12 68 LEU A C 1
ATOM 512 O O . LEU A 1 68 ? 1.557 -2.182 -6.527 1.00 91.12 68 LEU A O 1
ATOM 516 N N . GLY A 1 69 ? 2.399 -1.994 -8.594 1.00 91.38 69 GLY A N 1
ATOM 517 C CA . GLY A 1 69 ? 1.104 -1.749 -9.231 1.00 91.38 69 GLY A CA 1
ATOM 518 C C . GLY A 1 69 ? 0.163 -2.951 -9.114 1.00 91.38 69 GLY A C 1
ATOM 519 O O . GLY A 1 69 ? -0.988 -2.803 -8.702 1.00 91.38 69 GLY A O 1
ATOM 520 N N . GLY A 1 70 ? 0.665 -4.153 -9.407 1.00 93.88 70 GLY A N 1
ATOM 521 C CA . GLY A 1 70 ? -0.095 -5.401 -9.335 1.00 93.88 70 GLY A CA 1
ATOM 522 C C . GLY A 1 70 ? -0.575 -5.726 -7.922 1.00 93.88 70 GLY A C 1
ATOM 523 O O . GLY A 1 70 ? -1.743 -6.060 -7.732 1.00 93.88 70 GLY A O 1
ATOM 524 N N . THR A 1 71 ? 0.282 -5.557 -6.913 1.00 92.69 71 THR A N 1
ATOM 525 C CA . THR A 1 71 ? -0.109 -5.736 -5.503 1.00 92.69 71 THR A CA 1
ATOM 526 C C . THR A 1 71 ? -1.131 -4.689 -5.057 1.00 92.69 71 THR A C 1
ATOM 528 O O . THR A 1 71 ? -2.066 -5.029 -4.334 1.00 92.69 71 THR A O 1
ATOM 531 N N . GLY A 1 72 ? -1.028 -3.446 -5.541 1.00 91.81 72 GLY A N 1
A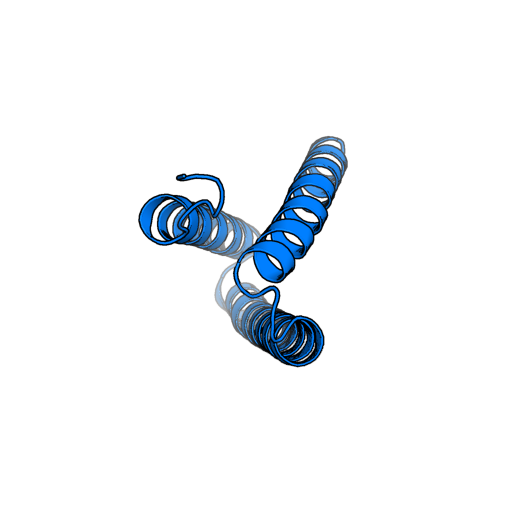TOM 532 C CA . GLY A 1 72 ? -2.035 -2.406 -5.317 1.00 91.81 72 GLY A CA 1
ATOM 533 C C . GLY A 1 72 ? -3.417 -2.768 -5.876 1.00 91.81 72 GLY A C 1
ATOM 534 O O . GLY A 1 72 ? -4.420 -2.585 -5.183 1.00 91.81 72 GLY A O 1
ATOM 535 N N . ILE A 1 73 ? -3.473 -3.328 -7.089 1.00 94.56 73 ILE A N 1
ATOM 536 C CA . ILE A 1 73 ? -4.721 -3.807 -7.711 1.00 94.56 73 ILE A CA 1
ATOM 537 C C . ILE A 1 73 ? -5.265 -5.035 -6.969 1.00 94.56 73 ILE A C 1
ATOM 539 O O . ILE A 1 73 ? -6.450 -5.099 -6.662 1.00 94.56 73 ILE A O 1
ATOM 543 N N . ALA A 1 74 ? -4.414 -6.000 -6.620 1.00 95.12 74 ALA A N 1
ATOM 544 C CA . ALA A 1 74 ? -4.843 -7.157 -5.837 1.00 95.12 74 ALA A CA 1
ATOM 545 C C . ALA A 1 74 ? -5.429 -6.731 -4.478 1.00 95.12 74 ALA A C 1
ATOM 547 O O . ALA A 1 74 ? -6.480 -7.222 -4.067 1.00 95.12 74 ALA A O 1
ATOM 548 N N . ALA A 1 75 ? -4.798 -5.762 -3.809 1.00 91.81 75 ALA A N 1
ATOM 549 C CA . ALA A 1 75 ? -5.297 -5.208 -2.557 1.00 91.81 75 ALA A CA 1
ATOM 550 C C . ALA A 1 75 ? -6.638 -4.476 -2.727 1.00 91.81 75 ALA A C 1
ATOM 552 O O . ALA A 1 75 ? -7.482 -4.571 -1.838 1.00 91.81 75 ALA A O 1
ATOM 553 N N . SER A 1 76 ? -6.865 -3.764 -3.838 1.00 92.38 76 SER A N 1
ATOM 554 C CA . SER A 1 76 ? -8.155 -3.104 -4.083 1.00 92.38 76 SER A CA 1
ATOM 555 C C . SER A 1 76 ? -9.279 -4.109 -4.337 1.00 92.38 76 SER A C 1
ATOM 557 O O . SER A 1 76 ? -10.386 -3.899 -3.846 1.00 92.38 76 SER A O 1
ATOM 559 N N . LEU A 1 77 ? -8.992 -5.224 -5.017 1.00 94.56 77 LEU A N 1
ATOM 560 C CA . LEU A 1 77 ? -9.943 -6.326 -5.189 1.00 94.56 77 LEU A CA 1
ATOM 561 C C . LEU A 1 77 ? -10.306 -6.966 -3.848 1.00 94.56 77 LEU A C 1
ATOM 563 O O . LEU A 1 77 ? -11.486 -7.139 -3.555 1.00 94.56 77 LEU A O 1
ATOM 567 N N . LEU A 1 78 ? -9.309 -7.266 -3.008 1.00 93.31 78 LEU A N 1
ATOM 568 C CA . LEU A 1 78 ? -9.558 -7.782 -1.659 1.00 93.31 78 LE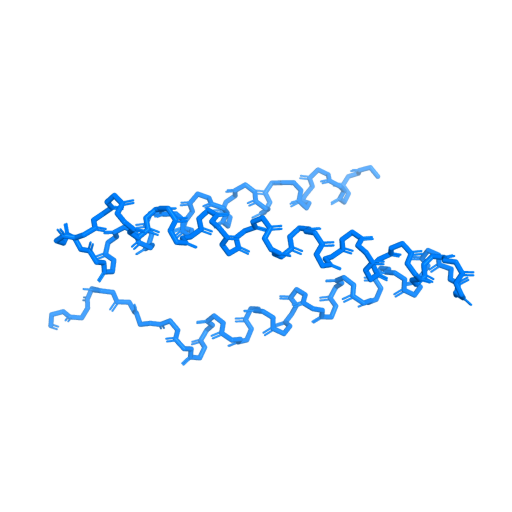U A CA 1
ATOM 569 C C . LEU A 1 78 ? -10.415 -6.814 -0.843 1.00 93.31 78 LEU A C 1
ATOM 571 O O . LEU A 1 78 ? -11.348 -7.242 -0.170 1.00 93.31 78 LEU A O 1
ATOM 575 N N . PHE A 1 79 ? -10.129 -5.514 -0.934 1.00 90.31 79 PHE A N 1
ATOM 576 C CA . PHE A 1 79 ? -10.905 -4.498 -0.238 1.00 90.31 79 PHE A CA 1
ATOM 577 C C . PHE A 1 79 ? -12.363 -4.488 -0.718 1.00 90.31 79 PHE A C 1
ATOM 579 O O . PHE A 1 79 ? -13.259 -4.617 0.103 1.00 90.31 79 PHE A O 1
ATOM 586 N N . GLN A 1 80 ? -12.616 -4.431 -2.030 1.00 90.38 80 GLN A N 1
ATOM 587 C CA . GLN A 1 80 ? -13.986 -4.406 -2.565 1.00 90.38 80 GLN A CA 1
ATOM 588 C C . GLN A 1 80 ? -14.800 -5.669 -2.257 1.00 90.38 80 GLN A C 1
ATOM 590 O O . GLN A 1 80 ? -16.015 -5.586 -2.111 1.00 90.38 80 GLN A O 1
ATOM 595 N N . LEU A 1 81 ? -14.158 -6.837 -2.189 1.00 91.56 81 LEU A N 1
ATOM 596 C CA . LEU A 1 81 ? -14.861 -8.104 -1.977 1.00 91.56 81 LEU A CA 1
ATOM 597 C C . LEU A 1 81 ? -15.115 -8.413 -0.500 1.00 91.56 81 LEU A C 1
ATOM 599 O O . LEU A 1 81 ? -16.082 -9.104 -0.180 1.00 91.56 81 LEU A O 1
ATOM 603 N N . LEU A 1 82 ? -14.221 -7.971 0.387 1.00 90.00 82 LEU A N 1
ATOM 604 C CA . LEU A 1 82 ? -14.185 -8.441 1.773 1.00 90.00 82 LEU A CA 1
ATOM 605 C C . LEU A 1 82 ? -14.602 -7.379 2.790 1.00 90.00 82 LEU A C 1
ATOM 607 O O . LEU A 1 82 ? -15.066 -7.724 3.878 1.00 90.00 82 LEU A O 1
ATOM 611 N N . VAL A 1 83 ? -14.437 -6.098 2.462 1.00 88.50 83 VAL A N 1
ATOM 612 C CA . VAL A 1 83 ? -14.854 -5.009 3.342 1.00 88.50 83 VAL A CA 1
ATOM 613 C C . VAL A 1 83 ? -16.370 -4.906 3.315 1.00 88.50 83 VAL A C 1
ATOM 615 O O . VAL A 1 83 ? -16.982 -4.780 2.259 1.00 88.50 83 VAL A O 1
ATOM 618 N N . ARG A 1 84 ? -16.976 -4.960 4.501 1.00 82.25 84 ARG A N 1
ATOM 619 C CA . ARG A 1 84 ? -18.389 -4.639 4.694 1.00 82.25 84 ARG A CA 1
ATOM 620 C C . ARG A 1 84 ? -18.517 -3.216 5.196 1.00 82.25 84 ARG A C 1
ATOM 622 O O . ARG A 1 84 ? -17.853 -2.846 6.170 1.00 82.25 84 ARG A O 1
ATOM 629 N N . ASP A 1 85 ? -19.388 -2.464 4.542 1.00 76.56 85 ASP A N 1
ATOM 630 C CA . ASP A 1 85 ? -19.774 -1.145 5.008 1.00 76.56 85 ASP A CA 1
ATOM 631 C C . ASP A 1 85 ? -20.610 -1.268 6.290 1.00 76.56 85 ASP A C 1
ATOM 633 O O . ASP A 1 85 ? -21.535 -2.084 6.351 1.00 76.56 85 ASP A O 1
ATOM 637 N N . PRO A 1 86 ? -20.298 -0.476 7.330 1.00 67.00 86 PRO A N 1
ATOM 638 C CA . PRO A 1 86 ? -21.050 -0.470 8.580 1.00 67.00 86 PRO A CA 1
ATOM 639 C C . PRO A 1 86 ? -22.407 0.253 8.473 1.00 67.00 86 PRO A C 1
ATOM 641 O O . PRO A 1 86 ? -23.143 0.279 9.451 1.00 67.00 86 PRO A O 1
ATOM 644 N N . THR A 1 87 ? -22.752 0.836 7.317 1.00 60.41 87 THR A N 1
ATOM 645 C CA . THR A 1 87 ? -23.979 1.628 7.098 1.00 60.41 87 THR A CA 1
ATOM 646 C C . THR A 1 87 ? -25.191 0.818 6.636 1.00 60.41 87 THR A C 1
ATOM 648 O O . THR A 1 87 ? -26.199 1.405 6.248 1.00 60.41 87 THR A O 1
ATOM 651 N N . VAL A 1 88 ? -25.129 -0.514 6.685 1.00 49.53 88 VAL A N 1
ATOM 652 C CA . VAL A 1 88 ? -26.326 -1.340 6.492 1.00 49.53 88 VAL A CA 1
ATOM 653 C C . VAL A 1 88 ? -27.057 -1.448 7.834 1.00 49.53 88 VAL A C 1
ATOM 655 O O . VAL A 1 88 ? -26.803 -2.366 8.614 1.00 49.53 88 VAL A O 1
ATOM 658 N N . GLU A 1 89 ? -27.910 -0.458 8.112 1.00 43.25 89 GLU A N 1
ATOM 659 C CA . GLU A 1 89 ? -29.150 -0.688 8.872 1.00 43.25 89 GLU A CA 1
ATOM 660 C C . GLU A 1 89 ? -30.109 -1.567 8.056 1.00 43.25 89 GLU A C 1
ATOM 662 O O . GLU A 1 89 ? -30.174 -1.388 6.815 1.00 43.25 89 GLU A O 1
#

Sequence (89 aa):
IVLAFVACLFTGFRSSANTSLTLEQVPAYRGTMMSAHTASWYIGTALGAWLGGLMLLWYDYSALGIALGGTGIAASLLFQLLVRDPTVE

Foldseek 3Di:
DVVVVVVVVVVVVCVVVVLVQQCLVCVPPNPVSVVVVVVVVVVCVVVLCVVLVVCCVPPHPVSSVVVVVVVVVVVVVCCVVPDDGPPDD

Radius of gyration: 15.69 Å; Cα contacts (8 Å, |Δi|>4): 20; chains: 1; bounding box: 48×24×35 Å

pLDDT: mean 89.85, std 8.54, range [43.25, 96.69]